Protein AF-A0A1A5D6V4-F1 (afdb_monomer_lite)

Radius of gyration: 16.64 Å; chains: 1; bounding box: 56×39×41 Å

Structure (mmCIF, N/CA/C/O backbone):
data_AF-A0A1A5D6V4-F1
#
_entry.id   AF-A0A1A5D6V4-F1
#
loop_
_atom_site.group_PDB
_atom_site.id
_atom_site.type_symbol
_atom_site.label_atom_id
_atom_site.label_alt_id
_atom_site.label_comp_id
_atom_site.label_asym_id
_atom_site.label_entity_id
_atom_site.label_seq_id
_atom_site.pdbx_PDB_ins_code
_atom_site.Cartn_x
_atom_site.Cartn_y
_atom_site.Cartn_z
_atom_site.occupancy
_atom_site.B_iso_or_equiv
_atom_site.auth_seq_id
_atom_site.auth_comp_id
_atom_site.auth_asym_id
_atom_site.auth_atom_id
_atom_site.pdbx_PDB_model_num
ATOM 1 N N . MET A 1 1 ? 30.327 23.890 -6.127 1.00 41.66 1 MET A N 1
ATOM 2 C CA . MET A 1 1 ? 28.879 23.699 -6.323 1.00 41.66 1 MET A CA 1
ATOM 3 C C . MET A 1 1 ? 28.749 22.451 -7.168 1.00 41.66 1 MET A C 1
ATOM 5 O O . MET A 1 1 ? 29.317 22.450 -8.250 1.00 41.66 1 MET A O 1
ATOM 9 N N . TYR A 1 2 ? 28.183 21.368 -6.634 1.00 44.25 2 TYR A N 1
ATOM 10 C CA . TYR A 1 2 ? 27.895 20.191 -7.450 1.00 44.25 2 TYR A CA 1
ATOM 11 C C . TYR A 1 2 ? 26.650 20.519 -8.268 1.00 44.25 2 TYR A C 1
ATOM 13 O O . TYR A 1 2 ? 25.577 20.725 -7.710 1.00 44.25 2 TYR A O 1
ATOM 21 N N . ASP A 1 3 ? 26.857 20.673 -9.569 1.00 44.25 3 ASP A N 1
ATOM 22 C CA . ASP A 1 3 ? 25.805 20.660 -10.572 1.00 44.25 3 ASP A CA 1
ATOM 23 C C . ASP A 1 3 ? 25.360 19.197 -10.674 1.00 44.25 3 ASP A C 1
ATOM 25 O O . ASP A 1 3 ? 26.033 18.366 -11.288 1.00 44.25 3 ASP A O 1
ATOM 29 N N . SER A 1 4 ? 24.321 18.836 -9.921 1.00 47.44 4 SER A N 1
ATOM 30 C CA . SER A 1 4 ? 23.667 17.542 -10.080 1.00 47.44 4 SER A CA 1
ATOM 31 C C . SER A 1 4 ? 22.924 17.592 -11.409 1.00 47.44 4 SER A C 1
ATOM 33 O O . SER A 1 4 ? 21.790 18.060 -11.473 1.00 47.44 4 SER A O 1
ATOM 35 N N . ALA A 1 5 ? 23.592 17.162 -12.479 1.00 51.56 5 ALA A N 1
ATOM 36 C CA . ALA A 1 5 ? 22.922 16.850 -13.730 1.00 51.56 5 ALA A CA 1
ATOM 37 C C . ALA A 1 5 ? 21.761 15.884 -13.424 1.00 51.56 5 ALA A C 1
ATOM 39 O O . ALA A 1 5 ? 21.964 14.956 -12.630 1.00 51.56 5 ALA A O 1
ATOM 40 N N . PRO A 1 6 ? 20.566 16.069 -14.015 1.00 53.84 6 PRO A N 1
ATOM 41 C CA . PRO A 1 6 ? 19.508 15.078 -13.881 1.00 53.84 6 PRO A CA 1
ATOM 42 C C . PRO A 1 6 ? 20.077 13.744 -14.368 1.00 53.84 6 PRO A C 1
ATOM 44 O O . PRO A 1 6 ? 20.645 13.681 -15.465 1.00 53.84 6 PRO A O 1
ATOM 47 N N . ARG A 1 7 ? 20.003 12.695 -13.536 1.00 57.81 7 ARG A N 1
ATOM 48 C CA . ARG A 1 7 ? 20.268 11.326 -13.993 1.00 57.81 7 ARG A CA 1
ATOM 49 C C . ARG A 1 7 ? 19.281 11.113 -15.132 1.00 57.81 7 ARG A C 1
ATOM 51 O O . ARG A 1 7 ? 18.087 11.032 -14.893 1.00 57.81 7 ARG A O 1
ATOM 58 N N . ALA A 1 8 ? 19.767 11.145 -16.369 1.00 59.12 8 ALA A N 1
ATOM 59 C CA . ALA A 1 8 ? 18.941 10.800 -17.506 1.00 59.12 8 ALA A CA 1
ATOM 60 C C . ALA A 1 8 ? 18.595 9.321 -17.336 1.00 59.12 8 ALA A C 1
ATOM 62 O O . ALA A 1 8 ? 19.469 8.463 -17.492 1.00 59.12 8 ALA A O 1
ATOM 63 N N . SER A 1 9 ? 17.357 9.057 -16.931 1.00 64.06 9 SER A N 1
ATOM 64 C CA . SER A 1 9 ? 16.756 7.734 -16.930 1.00 64.06 9 SER A CA 1
ATOM 65 C C . SER A 1 9 ? 16.983 7.098 -18.296 1.00 64.06 9 SER A C 1
ATOM 67 O O . SER A 1 9 ? 16.805 7.735 -19.335 1.00 64.06 9 SER A O 1
ATOM 69 N N . GLY A 1 10 ? 17.496 5.868 -18.313 1.00 76.12 10 GLY A N 1
ATOM 70 C CA . GLY A 1 10 ? 17.636 5.130 -19.564 1.00 76.12 10 GLY A CA 1
ATOM 71 C C . GLY A 1 10 ? 16.260 4.699 -20.086 1.00 76.12 10 GLY A C 1
ATOM 72 O O . GLY A 1 10 ? 15.341 4.547 -19.285 1.00 76.12 10 GLY A O 1
ATOM 73 N N . PRO A 1 11 ? 16.124 4.367 -21.383 1.00 74.62 11 PRO A N 1
ATOM 74 C CA . PRO A 1 11 ? 14.838 3.954 -21.959 1.00 74.62 11 PRO A CA 1
ATOM 75 C C . PRO A 1 11 ? 14.211 2.744 -21.240 1.00 74.62 11 PRO A C 1
ATOM 77 O O . PRO A 1 11 ? 12.998 2.651 -21.120 1.00 74.62 11 PRO A O 1
ATOM 80 N N . ALA A 1 12 ? 15.033 1.841 -20.690 1.00 81.94 12 ALA A N 1
ATOM 81 C CA . ALA A 1 12 ? 14.560 0.689 -19.918 1.00 81.94 12 ALA A CA 1
ATOM 82 C C . ALA A 1 12 ? 14.025 1.049 -18.515 1.00 81.94 12 ALA A C 1
ATOM 84 O O . ALA A 1 12 ? 13.242 0.289 -17.951 1.00 81.94 12 ALA A O 1
ATOM 85 N N . GLU A 1 13 ? 14.472 2.165 -17.935 1.00 84.69 13 GLU A N 1
ATOM 86 C CA . GLU A 1 13 ? 13.954 2.681 -16.662 1.00 84.69 13 GLU A CA 1
ATOM 87 C C . GLU A 1 13 ? 12.601 3.361 -16.888 1.00 84.69 13 GLU A C 1
ATOM 89 O O . GLU A 1 13 ? 11.652 3.081 -16.163 1.00 84.69 13 GLU A O 1
ATOM 94 N N . GLU A 1 14 ? 12.483 4.160 -17.952 1.00 85.69 14 GLU A N 1
ATOM 95 C CA . GLU A 1 14 ? 11.227 4.804 -18.357 1.00 85.69 14 GLU A CA 1
ATOM 96 C C . GLU A 1 14 ? 10.134 3.771 -18.688 1.00 85.69 14 GLU A C 1
ATOM 98 O O . GLU A 1 14 ? 9.013 3.873 -18.187 1.00 85.69 14 GLU A O 1
ATOM 103 N N . ASP A 1 15 ? 10.465 2.728 -19.462 1.00 89.00 15 ASP A N 1
ATOM 104 C CA . ASP A 1 15 ? 9.539 1.631 -19.782 1.00 89.00 15 ASP A CA 1
ATOM 105 C C . ASP A 1 15 ? 9.073 0.883 -18.519 1.00 89.00 15 ASP A C 1
ATOM 107 O O . ASP A 1 15 ? 7.901 0.504 -18.386 1.00 89.00 15 ASP A O 1
ATOM 111 N N . PHE A 1 16 ? 9.992 0.670 -17.573 1.00 90.50 16 PHE A N 1
ATOM 112 C CA . PHE A 1 16 ? 9.692 0.031 -16.2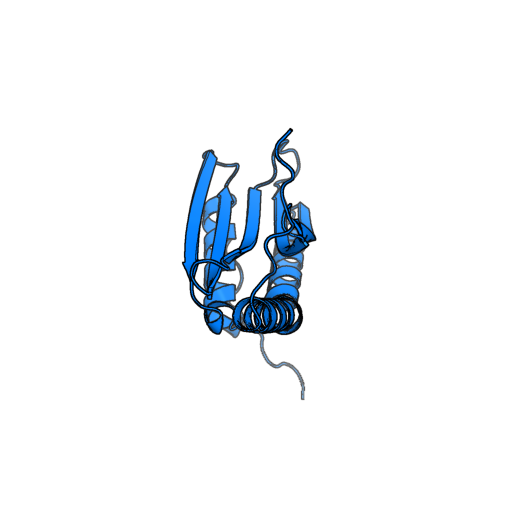97 1.00 90.50 16 PHE A CA 1
ATOM 113 C C . PHE A 1 16 ? 8.752 0.897 -15.448 1.00 90.50 16 PHE A C 1
ATOM 115 O O . PHE A 1 16 ? 7.722 0.397 -14.996 1.00 90.50 16 PHE A O 1
ATOM 122 N N . LEU A 1 17 ? 9.065 2.184 -15.271 1.00 90.81 17 LEU A N 1
ATOM 123 C CA . LEU A 1 17 ? 8.252 3.119 -14.490 1.00 90.81 17 LEU A CA 1
ATOM 124 C C . LEU A 1 17 ? 6.845 3.256 -15.074 1.00 90.81 17 LEU A C 1
ATOM 126 O O . LEU A 1 17 ? 5.866 3.146 -14.341 1.00 90.81 17 LEU A O 1
ATOM 130 N N . PHE A 1 18 ? 6.724 3.366 -16.398 1.00 91.62 18 PHE A N 1
ATOM 131 C CA . PHE A 1 18 ? 5.425 3.392 -17.070 1.00 91.62 18 PHE A CA 1
ATOM 132 C C . PHE A 1 18 ? 4.603 2.115 -16.810 1.00 91.62 18 PHE A C 1
ATOM 134 O O . PHE A 1 18 ? 3.392 2.165 -16.556 1.00 91.62 18 PHE A O 1
ATOM 141 N N . THR A 1 19 ? 5.256 0.949 -16.843 1.00 91.81 19 THR A N 1
ATOM 142 C CA . THR A 1 19 ? 4.607 -0.339 -16.550 1.00 91.81 19 THR A CA 1
ATOM 143 C C . THR A 1 19 ? 4.183 -0.424 -15.083 1.00 91.81 19 THR A C 1
ATOM 145 O O . THR A 1 19 ? 3.059 -0.839 -14.785 1.00 91.81 19 THR A O 1
ATOM 148 N N . PHE A 1 20 ? 5.055 0.009 -14.172 1.00 92.50 20 PHE A N 1
ATOM 149 C CA . PHE A 1 20 ?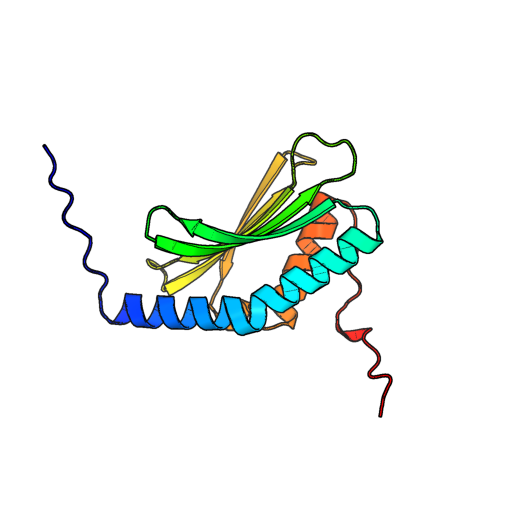 4.783 0.094 -12.742 1.00 92.50 20 PHE A CA 1
ATOM 150 C C . PHE A 1 20 ? 3.570 0.983 -12.459 1.00 92.50 20 PHE A C 1
ATOM 152 O O . PHE A 1 20 ? 2.620 0.525 -11.825 1.00 92.50 20 PHE A O 1
ATOM 159 N N . GLU A 1 21 ? 3.549 2.208 -12.984 1.00 93.00 21 GLU A N 1
ATOM 160 C CA . GLU A 1 21 ? 2.434 3.145 -12.826 1.00 93.00 21 GLU A CA 1
ATOM 161 C C . GLU A 1 21 ? 1.126 2.551 -13.339 1.00 93.00 21 GLU A C 1
ATOM 163 O O . GLU A 1 21 ? 0.096 2.607 -12.664 1.00 93.00 21 GLU A O 1
ATOM 168 N N . THR A 1 22 ? 1.172 1.909 -14.508 1.00 92.69 22 THR A N 1
ATOM 169 C CA . THR A 1 22 ? 0.009 1.233 -15.083 1.00 92.69 22 THR A CA 1
ATOM 170 C C . THR A 1 22 ? -0.516 0.144 -14.143 1.00 92.69 22 THR A C 1
ATOM 172 O O . THR A 1 22 ? -1.718 0.095 -13.877 1.00 92.69 22 THR A O 1
ATOM 175 N N . HIS A 1 23 ? 0.355 -0.709 -13.596 1.00 91.75 23 HIS A N 1
ATOM 176 C CA . HIS A 1 23 ? -0.052 -1.748 -12.645 1.00 91.75 23 HIS A CA 1
ATOM 177 C C . HIS A 1 23 ? -0.581 -1.157 -11.334 1.00 91.75 23 HIS A C 1
ATOM 179 O O . HIS A 1 23 ? -1.589 -1.634 -10.810 1.00 91.75 23 HIS A O 1
ATOM 185 N N . VAL A 1 24 ? 0.047 -0.099 -10.823 1.00 93.19 24 VAL A N 1
ATOM 186 C CA . VAL A 1 24 ? -0.413 0.594 -9.618 1.00 93.19 24 VAL A CA 1
ATOM 187 C C . VAL A 1 24 ? -1.822 1.138 -9.821 1.00 93.19 24 VAL A C 1
ATOM 189 O O . VAL A 1 24 ? -2.703 0.849 -9.017 1.00 93.19 24 VAL A O 1
ATOM 192 N N . LEU A 1 25 ? -2.069 1.867 -10.907 1.00 92.19 25 LEU A N 1
ATOM 193 C CA . LEU A 1 25 ? -3.363 2.500 -11.159 1.00 92.19 25 LEU A CA 1
ATOM 194 C C . LEU A 1 25 ? -4.466 1.489 -11.495 1.00 92.19 25 LEU A C 1
ATOM 196 O O . LEU A 1 25 ? -5.609 1.678 -11.087 1.00 92.19 25 LEU A O 1
ATOM 200 N N . GLN A 1 26 ? -4.148 0.431 -12.246 1.00 91.19 26 GLN A N 1
ATOM 201 C CA . GLN A 1 26 ? -5.153 -0.521 -12.735 1.00 91.19 26 GLN A CA 1
ATOM 202 C C . GLN A 1 26 ? -5.415 -1.688 -11.780 1.00 91.19 26 GLN A C 1
ATOM 204 O O . GLN A 1 26 ? -6.515 -2.237 -11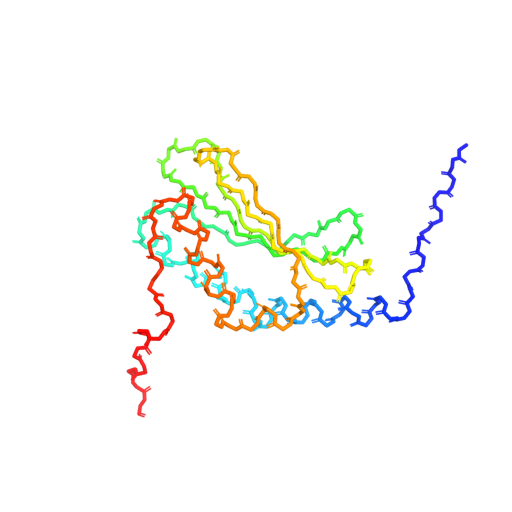.793 1.00 91.19 26 GLN A O 1
ATOM 209 N N . LYS A 1 27 ? -4.423 -2.091 -10.977 1.00 89.56 27 LYS A N 1
ATOM 210 C CA . LYS A 1 27 ? -4.518 -3.270 -10.103 1.00 89.56 27 LYS A CA 1
ATOM 211 C C . LYS A 1 27 ? -4.427 -2.896 -8.630 1.00 89.56 27 LYS A C 1
ATOM 213 O O . LYS A 1 27 ? -5.323 -3.230 -7.858 1.00 89.56 27 LYS A O 1
ATOM 218 N N . ALA A 1 28 ? -3.379 -2.167 -8.247 1.00 91.44 28 ALA A N 1
ATOM 219 C CA . ALA A 1 28 ? -3.090 -1.957 -6.833 1.00 91.44 28 ALA A CA 1
ATOM 220 C C . ALA A 1 28 ? -4.015 -0.939 -6.160 1.00 91.44 28 ALA A C 1
ATOM 222 O O . ALA A 1 28 ? -4.497 -1.172 -5.053 1.00 91.44 28 ALA A O 1
ATOM 223 N N . LEU A 1 29 ? -4.299 0.169 -6.843 1.00 92.81 29 LEU A N 1
ATOM 224 C CA . LEU A 1 29 ? -5.163 1.232 -6.349 1.00 92.81 29 LEU A CA 1
ATOM 225 C C . LEU A 1 29 ? -6.577 0.711 -6.026 1.00 92.81 29 LEU A C 1
ATOM 227 O O . LEU A 1 29 ? -6.999 0.904 -4.886 1.00 92.81 29 LEU A O 1
ATOM 231 N N . PRO A 1 30 ? -7.279 -0.018 -6.921 1.00 91.75 30 PRO A N 1
ATOM 232 C CA . PRO A 1 30 ? -8.578 -0.609 -6.588 1.00 91.75 30 PRO A CA 1
ATOM 233 C C . PRO A 1 30 ? -8.553 -1.527 -5.356 1.00 91.75 30 PRO A C 1
ATOM 235 O O . PRO A 1 30 ? -9.479 -1.492 -4.543 1.00 91.75 30 PRO A O 1
ATOM 238 N N . ALA A 1 31 ? -7.500 -2.336 -5.187 1.00 90.56 31 ALA A N 1
ATOM 239 C CA . ALA A 1 31 ? -7.355 -3.214 -4.023 1.00 90.56 31 ALA A CA 1
ATOM 240 C C . ALA A 1 31 ? -7.159 -2.409 -2.725 1.00 90.56 31 ALA A C 1
ATOM 242 O O . ALA A 1 3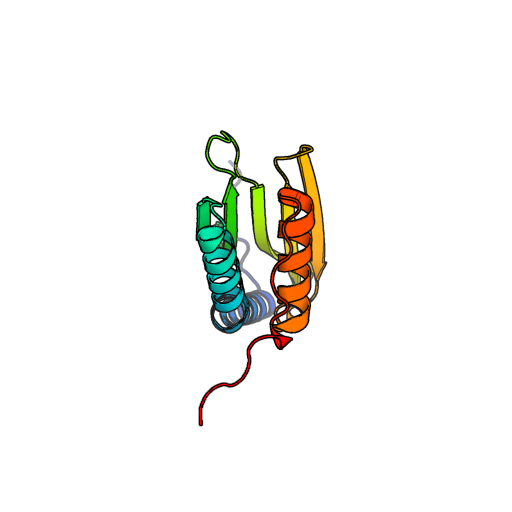1 ? -7.805 -2.676 -1.710 1.00 90.56 31 ALA A O 1
ATOM 243 N N . PHE A 1 32 ? -6.326 -1.365 -2.771 1.00 93.75 32 PHE A N 1
ATOM 244 C CA . PHE A 1 32 ? -6.100 -0.455 -1.648 1.00 93.75 32 PHE A CA 1
ATOM 245 C C . PHE A 1 32 ? -7.380 0.293 -1.260 1.00 93.75 32 PHE A C 1
ATOM 247 O O . PHE A 1 32 ? -7.693 0.410 -0.073 1.00 93.75 32 PHE A O 1
ATOM 254 N N . GLU A 1 33 ? -8.135 0.790 -2.241 1.00 92.81 33 GLU A N 1
ATOM 255 C CA . GLU A 1 33 ? -9.402 1.487 -2.012 1.00 92.81 33 GLU A CA 1
ATOM 256 C C . GLU A 1 33 ? -10.437 0.581 -1.345 1.00 92.81 33 GLU A C 1
ATOM 258 O O . GLU A 1 33 ? -11.107 1.003 -0.395 1.00 92.81 33 GLU A O 1
ATOM 263 N N . GLU A 1 34 ? -10.537 -0.673 -1.787 1.00 90.75 34 GLU A N 1
ATOM 264 C CA . GLU A 1 34 ? -11.446 -1.635 -1.177 1.00 90.75 34 GLU A CA 1
ATOM 265 C C . GLU A 1 34 ? -11.021 -1.994 0.249 1.00 90.75 34 GLU A C 1
ATOM 267 O O . GLU A 1 34 ? -11.849 -1.956 1.163 1.00 90.75 34 GLU A O 1
ATOM 272 N N . ALA A 1 35 ? -9.739 -2.289 0.474 1.00 90.00 35 ALA A N 1
ATOM 273 C CA . ALA A 1 35 ? -9.227 -2.577 1.810 1.00 90.00 35 ALA A CA 1
ATOM 274 C C . ALA A 1 35 ? -9.444 -1.382 2.756 1.00 90.00 35 ALA A C 1
ATOM 276 O O . ALA A 1 35 ? -9.883 -1.547 3.896 1.00 90.00 35 ALA A O 1
ATOM 277 N N . SER A 1 36 ? -9.235 -0.159 2.259 1.00 91.81 36 SER A N 1
ATOM 278 C CA . SER A 1 36 ? -9.537 1.077 2.982 1.00 91.81 36 SER A CA 1
ATOM 279 C C . SER A 1 36 ? -11.020 1.210 3.315 1.00 91.81 36 SER A C 1
ATOM 281 O O . SER A 1 36 ? -11.372 1.592 4.433 1.00 91.81 36 SER A O 1
ATOM 283 N N . ARG A 1 37 ? -11.913 0.912 2.367 1.00 91.00 37 ARG A N 1
ATOM 284 C CA . ARG A 1 37 ? -13.361 0.930 2.599 1.00 91.00 37 ARG A CA 1
ATOM 285 C C . ARG A 1 37 ? -13.757 -0.080 3.675 1.00 91.00 37 ARG A C 1
ATOM 287 O O . ARG A 1 37 ? -14.454 0.278 4.619 1.00 91.00 37 ARG A O 1
ATOM 294 N N . PHE A 1 38 ? -13.251 -1.304 3.580 1.00 88.50 38 PHE A N 1
ATOM 295 C CA . PHE A 1 38 ? -13.516 -2.367 4.545 1.00 88.50 38 PHE A CA 1
ATOM 296 C C . PHE A 1 38 ? -13.033 -2.017 5.961 1.00 88.50 38 PHE A C 1
ATOM 298 O O . PHE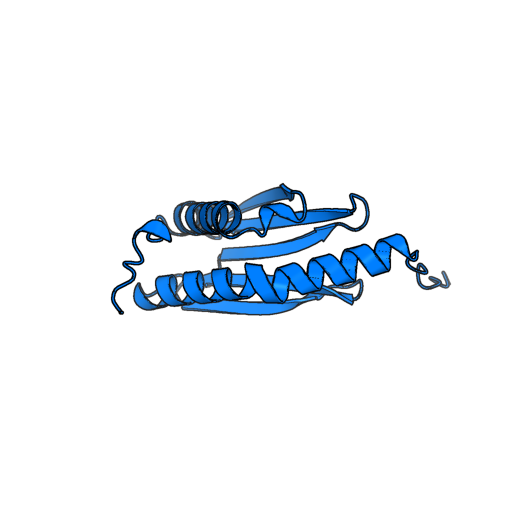 A 1 38 ? -13.722 -2.295 6.948 1.00 88.50 38 PHE A O 1
ATOM 305 N N . ALA A 1 39 ? -11.858 -1.392 6.062 1.00 89.69 39 ALA A N 1
ATOM 306 C CA . ALA A 1 39 ? -11.302 -0.892 7.313 1.00 89.69 39 ALA A CA 1
ATOM 307 C C . ALA A 1 39 ? -12.160 0.241 7.903 1.00 89.69 39 ALA A C 1
ATOM 309 O O . ALA A 1 39 ? -12.451 0.236 9.104 1.00 89.69 39 ALA A O 1
ATOM 310 N N . ARG A 1 40 ? -12.618 1.174 7.057 1.00 90.19 40 ARG A N 1
ATOM 311 C CA . ARG A 1 40 ? -13.522 2.270 7.446 1.00 90.19 40 ARG A CA 1
ATOM 312 C C . ARG A 1 40 ? -14.856 1.775 7.982 1.00 90.19 40 ARG A C 1
ATOM 314 O O . ARG A 1 40 ? -15.288 2.239 9.036 1.00 90.19 40 ARG A O 1
ATOM 321 N N . ASP A 1 41 ? -15.449 0.772 7.341 1.00 89.00 41 ASP A N 1
ATOM 322 C CA . ASP A 1 41 ? -16.698 0.148 7.799 1.00 89.00 41 ASP A CA 1
ATOM 323 C C . ASP A 1 41 ? -16.558 -0.509 9.190 1.00 89.00 41 ASP A C 1
ATOM 325 O O . ASP A 1 41 ? -17.546 -0.704 9.898 1.00 89.00 41 ASP A O 1
ATOM 329 N N . ARG A 1 42 ? -15.323 -0.804 9.624 1.00 86.38 42 ARG A N 1
ATOM 330 C CA . ARG A 1 42 ? -14.984 -1.352 10.951 1.00 86.38 42 ARG A CA 1
ATOM 331 C C . ARG A 1 42 ? -14.473 -0.307 11.947 1.00 86.38 42 ARG A C 1
ATOM 333 O O . ARG A 1 42 ? -14.035 -0.667 13.038 1.00 86.38 42 ARG A O 1
ATOM 340 N N . GLY A 1 43 ? -14.556 0.979 11.604 1.00 86.94 43 GLY A N 1
ATOM 341 C CA . GLY A 1 43 ? -14.226 2.088 12.501 1.00 86.94 43 GLY A CA 1
ATOM 342 C C . GLY A 1 43 ? -12.754 2.504 12.512 1.00 86.94 43 GLY A C 1
ATOM 343 O O . GLY A 1 43 ? -12.360 3.282 13.385 1.00 86.94 43 GLY A O 1
ATOM 344 N N . LEU A 1 44 ? -11.939 2.021 11.568 1.00 90.12 44 LEU A N 1
ATOM 345 C CA . LEU A 1 44 ? -10.628 2.614 11.306 1.00 90.12 44 LEU A CA 1
ATOM 346 C C . LEU A 1 44 ? -10.793 3.875 10.464 1.00 90.12 44 LEU A C 1
ATOM 348 O O . LEU A 1 44 ? -11.594 3.925 9.538 1.00 90.12 44 LEU A O 1
ATOM 352 N N . ASP A 1 45 ? -9.989 4.888 10.747 1.00 91.19 45 ASP A N 1
ATOM 353 C CA . ASP A 1 45 ? -9.827 5.990 9.814 1.00 91.19 45 ASP A CA 1
ATOM 354 C C . ASP A 1 45 ? -8.739 5.594 8.818 1.00 91.19 45 ASP A C 1
ATOM 356 O O . ASP A 1 45 ? -7.576 5.426 9.195 1.00 91.19 45 ASP A O 1
ATOM 360 N N . CYS A 1 46 ? -9.146 5.333 7.578 1.00 92.25 46 CYS A N 1
ATOM 361 C CA . CYS A 1 46 ? -8.274 4.812 6.541 1.00 92.25 46 CYS A CA 1
ATOM 362 C C . CYS A 1 46 ? -8.454 5.581 5.234 1.00 92.25 46 CYS A C 1
ATOM 364 O O . CYS A 1 46 ? -9.577 5.763 4.764 1.00 92.25 46 CYS A O 1
ATOM 366 N N . GLN A 1 47 ? -7.342 5.976 4.625 1.00 93.75 47 GLN A N 1
ATOM 367 C CA . GLN A 1 47 ? -7.294 6.740 3.383 1.00 93.75 47 GLN A CA 1
ATOM 368 C C . GLN A 1 47 ? -6.221 6.178 2.454 1.00 93.75 47 GLN A C 1
ATOM 370 O O . GLN A 1 47 ? -5.210 5.646 2.912 1.00 93.75 47 GLN A O 1
ATOM 375 N N . VAL A 1 48 ? -6.463 6.303 1.154 1.00 95.62 48 VAL A N 1
ATOM 376 C CA . VAL A 1 48 ? -5.527 5.918 0.099 1.00 95.62 48 VAL A CA 1
ATOM 377 C C . VAL A 1 48 ? -5.129 7.178 -0.645 1.00 95.62 48 VAL A C 1
ATOM 379 O O . VAL A 1 48 ? -5.985 7.997 -0.975 1.00 95.62 48 VAL A O 1
ATOM 382 N N . GLU A 1 49 ? -3.838 7.334 -0.886 1.00 95.50 49 GLU A N 1
ATOM 383 C CA . GLU A 1 49 ? -3.259 8.482 -1.563 1.00 95.50 49 GLU A CA 1
ATOM 384 C C . GLU A 1 49 ? -2.246 8.013 -2.603 1.00 95.50 49 GLU A C 1
ATOM 386 O O . GLU A 1 49 ? -1.457 7.097 -2.363 1.00 95.50 49 GLU A O 1
ATOM 391 N N . LEU A 1 50 ? -2.269 8.671 -3.759 1.00 94.50 50 LEU A N 1
ATOM 392 C CA . LEU A 1 50 ? -1.202 8.599 -4.746 1.00 94.50 50 LEU A CA 1
ATOM 393 C C . LEU A 1 50 ? -0.269 9.775 -4.486 1.00 94.50 50 LEU A C 1
ATOM 395 O O . LEU A 1 50 ? -0.674 10.932 -4.599 1.00 94.50 50 LEU A O 1
ATOM 399 N N . LEU A 1 51 ? 0.954 9.462 -4.091 1.00 94.00 51 LEU A N 1
ATOM 400 C CA . LEU A 1 51 ? 2.006 10.428 -3.824 1.00 94.00 51 LEU A CA 1
ATOM 401 C C . LEU A 1 51 ? 3.083 10.307 -4.896 1.00 94.00 51 LEU A C 1
ATOM 403 O O . LEU A 1 51 ? 3.104 9.350 -5.666 1.00 94.00 51 LEU A O 1
ATOM 407 N N . VAL A 1 52 ? 3.973 11.285 -4.928 1.00 89.69 52 VAL A N 1
ATOM 408 C CA . VAL A 1 52 ? 5.156 11.273 -5.779 1.00 89.69 52 VAL A CA 1
ATOM 409 C C . VAL A 1 52 ? 6.363 11.499 -4.878 1.00 89.69 52 VAL A C 1
ATOM 411 O O . VAL A 1 52 ? 6.271 12.285 -3.928 1.00 89.69 52 VAL A O 1
ATOM 414 N N . ASP A 1 53 ? 7.447 10.766 -5.106 1.00 85.19 53 ASP A N 1
ATOM 415 C CA . ASP A 1 53 ? 8.662 10.893 -4.305 1.00 85.19 53 ASP A CA 1
ATOM 416 C C . ASP A 1 53 ? 9.657 11.928 -4.832 1.00 85.19 53 ASP A C 1
ATOM 418 O O . ASP A 1 53 ? 9.354 12.726 -5.716 1.00 85.19 53 ASP A O 1
ATOM 422 N N . GLU A 1 54 ? 10.831 11.976 -4.201 1.00 84.62 54 GLU A N 1
ATOM 423 C CA . GLU A 1 54 ? 11.889 12.938 -4.521 1.00 84.62 54 GLU A CA 1
ATOM 424 C C . GLU A 1 54 ? 12.455 12.748 -5.937 1.00 84.62 54 GLU A C 1
ATOM 426 O O . GLU A 1 54 ? 13.020 13.695 -6.485 1.00 84.62 54 GLU A O 1
ATOM 431 N N . ASP A 1 55 ? 12.270 11.564 -6.525 1.00 82.62 55 ASP A N 1
ATOM 432 C CA . ASP A 1 55 ? 12.713 11.198 -7.869 1.00 82.62 55 ASP A CA 1
ATOM 433 C C . ASP A 1 55 ? 11.566 11.273 -8.902 1.00 82.62 55 ASP A C 1
ATOM 435 O O . ASP A 1 55 ? 11.707 10.804 -10.027 1.00 82.62 55 ASP A O 1
ATOM 439 N N . ASP A 1 56 ? 10.441 11.907 -8.547 1.00 84.12 56 ASP A N 1
ATOM 440 C CA . ASP A 1 56 ? 9.234 12.047 -9.379 1.00 84.12 56 ASP A CA 1
ATOM 441 C C . ASP A 1 56 ? 8.532 10.706 -9.694 1.00 84.12 56 ASP A C 1
ATOM 443 O O . ASP A 1 56 ? 7.749 10.605 -10.639 1.00 84.12 56 ASP A O 1
ATOM 447 N N . HIS A 1 57 ? 8.767 9.661 -8.888 1.00 86.69 57 HIS A N 1
ATOM 448 C CA . HIS A 1 57 ? 8.124 8.361 -9.073 1.00 86.69 57 HIS A CA 1
ATOM 449 C C . HIS A 1 57 ? 6.816 8.245 -8.288 1.00 86.69 57 HIS A C 1
ATOM 451 O O . HIS A 1 57 ? 6.720 8.627 -7.116 1.00 86.69 57 HIS A O 1
ATOM 457 N N . LEU A 1 58 ? 5.803 7.646 -8.921 1.00 90.06 58 LEU A N 1
ATOM 458 C CA . LEU A 1 58 ? 4.513 7.373 -8.293 1.00 90.06 58 LEU A CA 1
ATOM 459 C C . LEU A 1 58 ? 4.665 6.430 -7.087 1.00 90.06 58 LEU A C 1
ATOM 461 O O . LEU A 1 58 ? 5.302 5.381 -7.159 1.00 90.06 58 LEU A O 1
ATOM 465 N N . GLN A 1 59 ? 3.988 6.754 -5.990 1.00 93.69 59 GLN A N 1
ATOM 466 C CA . GLN A 1 59 ? 3.856 5.905 -4.813 1.00 93.69 59 GLN A CA 1
ATOM 467 C C . GLN A 1 59 ? 2.385 5.746 -4.445 1.00 93.69 59 GLN A C 1
ATOM 469 O O . GLN A 1 59 ? 1.659 6.725 -4.278 1.00 93.69 59 GLN A O 1
ATOM 474 N N . LEU A 1 60 ? 1.947 4.506 -4.245 1.00 95.62 60 LEU A N 1
ATOM 475 C CA . LEU A 1 60 ? 0.619 4.230 -3.703 1.00 95.62 60 LEU A CA 1
ATOM 476 C C . LEU A 1 60 ? 0.725 4.051 -2.197 1.00 95.62 60 LEU A C 1
ATOM 478 O O . LEU A 1 60 ? 1.408 3.137 -1.743 1.00 95.62 60 LEU A O 1
ATOM 482 N N . CYS A 1 61 ? 0.040 4.894 -1.431 1.00 95.88 61 CYS A N 1
ATOM 483 C CA . CYS A 1 61 ? 0.062 4.877 0.026 1.00 95.88 61 CYS A CA 1
ATOM 484 C C . CYS A 1 61 ? -1.335 4.621 0.592 1.00 95.88 61 CYS A C 1
ATOM 486 O O . CYS A 1 61 ? -2.296 5.292 0.239 1.00 95.88 61 CYS A O 1
ATOM 488 N N . LEU A 1 62 ? -1.436 3.691 1.533 1.00 95.94 62 LEU A N 1
ATOM 489 C CA . LEU A 1 62 ? -2.583 3.498 2.405 1.00 95.94 62 LEU A CA 1
ATOM 490 C C . LEU A 1 62 ? -2.183 3.915 3.812 1.00 95.94 62 LEU A C 1
ATOM 492 O O . LEU A 1 62 ? -1.248 3.365 4.390 1.00 95.94 62 LEU A O 1
ATOM 496 N N . PHE A 1 63 ? -2.917 4.860 4.380 1.00 94.94 63 PHE A N 1
ATOM 497 C CA . PHE A 1 63 ? -2.782 5.272 5.769 1.00 94.94 63 PHE A CA 1
ATOM 498 C C . PHE A 1 63 ? -3.981 4.758 6.545 1.00 94.94 63 PHE A C 1
ATOM 500 O O . PHE A 1 63 ? -5.119 4.899 6.105 1.00 94.94 63 PHE A O 1
ATOM 507 N N . ALA A 1 64 ? -3.740 4.168 7.708 1.00 93.50 64 ALA A N 1
ATOM 508 C CA . ALA A 1 64 ? -4.783 3.670 8.586 1.00 93.50 64 ALA A CA 1
ATOM 509 C C . ALA A 1 64 ? -4.472 4.055 10.033 1.00 93.50 64 ALA A C 1
ATOM 511 O O . ALA A 1 64 ? -3.331 3.976 10.491 1.00 93.50 64 ALA A O 1
ATOM 512 N N . ARG A 1 65 ? -5.491 4.455 10.789 1.00 92.06 65 ARG A N 1
ATOM 513 C CA . ARG A 1 65 ? -5.369 4.745 12.219 1.00 92.06 65 ARG A CA 1
ATOM 514 C C . ARG A 1 65 ? -6.616 4.317 12.976 1.00 92.06 65 ARG A C 1
ATOM 516 O O . ARG A 1 65 ? -7.737 4.421 12.484 1.00 92.06 65 ARG A O 1
ATOM 523 N N . LEU A 1 66 ? -6.412 3.877 14.214 1.00 85.81 66 LEU A N 1
ATOM 524 C CA . LEU A 1 66 ? -7.505 3.667 15.156 1.00 85.81 66 LEU A CA 1
ATOM 525 C C . LEU A 1 66 ? -7.994 5.033 15.659 1.00 85.81 66 LEU A C 1
ATOM 527 O O . LEU A 1 66 ? -7.172 5.912 15.940 1.00 85.81 66 LEU A O 1
ATOM 531 N N . GLY A 1 67 ? -9.308 5.214 15.808 1.00 73.81 67 GLY A N 1
ATOM 532 C CA . GLY A 1 67 ? -9.882 6.448 16.349 1.00 73.81 67 GLY A CA 1
ATOM 533 C C . GLY A 1 67 ? -9.217 6.854 17.671 1.00 73.81 67 GLY A C 1
ATOM 534 O O . GLY A 1 67 ? -9.224 6.093 18.635 1.00 73.81 67 GLY A O 1
ATOM 535 N N . GLY A 1 68 ? -8.606 8.043 17.701 1.00 68.75 68 GLY A N 1
ATOM 536 C CA . GLY A 1 68 ? -7.894 8.579 18.870 1.00 68.75 68 GLY A CA 1
ATOM 537 C C . GLY A 1 68 ? -6.384 8.307 18.920 1.00 68.75 68 GLY A C 1
ATOM 538 O O . GLY A 1 68 ? -5.708 8.852 19.790 1.00 68.75 68 GLY A O 1
ATOM 539 N N . SER A 1 69 ? -5.827 7.526 17.989 1.00 76.00 69 SER A N 1
ATOM 540 C CA . SER A 1 69 ? -4.372 7.370 17.858 1.00 76.00 69 SER A CA 1
ATOM 541 C C . SER A 1 69 ? -3.742 8.565 17.141 1.00 76.00 69 SER A C 1
ATOM 543 O O . SER A 1 69 ? -4.250 9.031 16.122 1.00 76.00 69 SER A O 1
ATOM 545 N N . GLN A 1 70 ? -2.619 9.058 17.671 1.00 73.44 70 GLN A N 1
ATOM 546 C CA . GLN A 1 70 ? -1.901 10.206 17.101 1.00 73.44 70 GLN A CA 1
ATOM 547 C C . GLN A 1 70 ? -1.099 9.843 15.847 1.00 73.44 70 GLN A C 1
ATOM 549 O O . GLN A 1 70 ? -0.930 10.688 14.973 1.00 73.44 70 GLN A O 1
ATOM 554 N N . GLN A 1 71 ? -0.619 8.600 15.748 1.00 84.50 71 GLN A N 1
ATOM 555 C CA . GLN A 1 71 ? 0.245 8.159 14.657 1.00 84.50 71 GLN A CA 1
ATOM 556 C C . GLN A 1 71 ? -0.462 7.103 13.793 1.00 84.50 71 GLN A C 1
ATOM 558 O O . GLN A 1 71 ? -0.913 6.093 14.342 1.00 84.50 71 GLN A O 1
ATOM 563 N N . PRO A 1 72 ? -0.578 7.317 12.469 1.00 90.94 72 PRO A N 1
ATOM 564 C CA . PRO A 1 72 ? -1.113 6.312 11.564 1.00 90.94 72 PRO A CA 1
ATOM 565 C C . PRO A 1 72 ? -0.088 5.203 11.301 1.00 90.94 72 PRO A C 1
ATOM 567 O O . PRO A 1 72 ? 1.117 5.449 11.216 1.00 90.94 72 PRO A O 1
ATOM 570 N N . SER A 1 73 ? -0.589 3.984 11.138 1.00 93.62 73 SER A N 1
ATOM 571 C CA . SER A 1 73 ? 0.119 2.921 10.428 1.00 93.62 73 SER A CA 1
ATOM 572 C C . SER A 1 73 ? -0.019 3.179 8.928 1.00 93.62 73 SER A C 1
ATOM 574 O O . SER A 1 73 ? -1.020 3.751 8.489 1.00 93.62 73 SER A O 1
ATOM 576 N N . PHE A 1 74 ? 0.953 2.754 8.131 1.00 94.75 74 PHE A N 1
ATOM 577 C CA . PHE A 1 74 ? 0.873 2.914 6.684 1.00 94.75 74 PHE A CA 1
ATOM 578 C C . PHE A 1 74 ? 1.374 1.687 5.945 1.00 94.75 74 PHE A C 1
ATOM 580 O O . PHE A 1 74 ? 2.219 0.946 6.442 1.00 94.75 74 PHE A O 1
ATOM 587 N N . TYR A 1 75 ? 0.877 1.512 4.734 1.00 95.50 75 TYR A N 1
ATOM 588 C CA . TYR A 1 75 ? 1.420 0.598 3.752 1.00 95.50 75 TYR A CA 1
ATOM 589 C C . TYR A 1 75 ? 1.601 1.380 2.457 1.00 95.50 75 TYR A C 1
ATOM 591 O O . TYR A 1 75 ? 0.637 1.935 1.942 1.00 95.50 75 TYR A O 1
ATOM 599 N N . ARG A 1 76 ? 2.827 1.449 1.942 1.00 95.06 76 ARG A N 1
ATOM 600 C CA . ARG A 1 76 ? 3.111 2.016 0.631 1.00 95.06 76 ARG A CA 1
ATOM 601 C C . ARG A 1 76 ? 3.793 1.042 -0.318 1.00 95.06 76 ARG A C 1
ATOM 603 O O . ARG A 1 76 ? 4.502 0.130 0.110 1.00 95.06 76 ARG A O 1
ATOM 610 N N . ILE A 1 77 ? 3.574 1.275 -1.603 1.00 95.00 77 ILE A N 1
ATOM 611 C CA . ILE A 1 77 ? 4.236 0.598 -2.715 1.00 95.00 77 ILE A CA 1
ATOM 612 C C . ILE A 1 77 ? 5.091 1.631 -3.429 1.00 95.00 77 ILE A C 1
ATOM 614 O O . ILE A 1 77 ? 4.585 2.677 -3.834 1.00 95.00 77 ILE A O 1
ATOM 618 N N . VAL A 1 78 ? 6.376 1.322 -3.558 1.00 92.94 78 VAL A N 1
ATOM 619 C CA . VAL A 1 78 ? 7.380 2.202 -4.161 1.00 92.94 78 VAL A CA 1
ATOM 620 C C . VAL A 1 78 ? 8.072 1.459 -5.296 1.00 92.94 78 VAL A C 1
ATOM 622 O O . VAL A 1 78 ? 8.333 0.261 -5.169 1.00 92.94 78 VAL A O 1
ATOM 625 N N . ALA A 1 79 ? 8.357 2.155 -6.392 1.00 92.25 79 ALA A N 1
ATOM 626 C CA . ALA A 1 79 ? 9.165 1.618 -7.476 1.00 92.25 79 ALA A CA 1
ATOM 627 C C . ALA A 1 79 ? 10.631 1.469 -7.035 1.00 92.25 79 ALA A C 1
ATOM 629 O O . ALA A 1 79 ? 11.190 2.355 -6.393 1.00 92.25 79 ALA A O 1
ATOM 630 N N . ASP A 1 80 ? 11.262 0.355 -7.393 1.00 90.38 80 ASP A N 1
ATOM 631 C CA . ASP A 1 80 ? 12.700 0.138 -7.240 1.00 90.38 80 ASP A CA 1
ATOM 632 C C . ASP A 1 80 ? 13.324 0.079 -8.634 1.00 90.38 80 ASP A C 1
ATOM 634 O O . ASP A 1 80 ? 13.289 -0.955 -9.308 1.00 90.38 80 ASP A O 1
ATOM 638 N N . THR A 1 81 ? 13.856 1.214 -9.087 1.00 86.19 81 THR A N 1
ATOM 639 C CA . THR A 1 81 ? 14.465 1.339 -10.417 1.00 86.19 81 THR A CA 1
ATOM 640 C C . THR A 1 81 ? 15.812 0.626 -10.513 1.00 86.19 81 THR A C 1
ATOM 642 O O . THR A 1 81 ? 16.180 0.178 -11.598 1.00 86.19 81 THR A O 1
ATOM 645 N N . GLU A 1 82 ? 16.530 0.446 -9.397 1.00 85.38 82 GLU A N 1
ATOM 646 C CA . GLU A 1 82 ? 17.818 -0.258 -9.380 1.00 85.38 82 GLU A CA 1
ATOM 647 C C . GLU A 1 82 ? 17.639 -1.758 -9.631 1.00 85.38 82 GLU A C 1
ATOM 649 O O . GLU A 1 82 ? 18.436 -2.371 -10.346 1.00 85.38 82 GLU A O 1
ATOM 654 N N . LEU A 1 83 ? 16.583 -2.348 -9.063 1.00 86.06 83 LEU A N 1
ATOM 655 C CA . LEU A 1 83 ? 16.251 -3.766 -9.218 1.00 86.06 83 LEU A CA 1
ATOM 656 C C . LEU A 1 83 ? 15.163 -4.038 -10.268 1.00 86.06 83 LEU A C 1
ATOM 658 O O . LEU A 1 83 ? 14.819 -5.202 -10.477 1.00 86.06 83 LEU A O 1
ATOM 662 N N . GLN A 1 84 ? 14.634 -2.994 -10.917 1.00 86.25 84 GLN A N 1
ATOM 663 C CA . GLN A 1 84 ? 13.478 -3.055 -11.825 1.00 86.25 84 GLN A CA 1
ATOM 664 C C . GLN A 1 84 ? 12.307 -3.845 -11.216 1.00 86.25 84 GLN A C 1
ATOM 666 O O . GLN A 1 84 ? 11.730 -4.745 -11.829 1.00 86.25 84 GLN A O 1
ATOM 671 N N . GLY A 1 85 ? 11.988 -3.526 -9.965 1.00 91.25 85 GLY A N 1
ATOM 672 C CA . GLY A 1 85 ? 10.957 -4.187 -9.176 1.00 91.25 85 GLY A CA 1
ATOM 673 C C . GLY A 1 85 ? 10.216 -3.188 -8.302 1.00 91.25 85 GLY A C 1
ATOM 674 O O . GLY A 1 85 ? 10.190 -1.994 -8.569 1.00 91.25 85 GLY A O 1
ATOM 675 N N . LEU A 1 86 ? 9.596 -3.659 -7.232 1.00 93.31 86 LEU A N 1
ATOM 676 C CA . LEU A 1 86 ? 8.898 -2.786 -6.297 1.00 93.31 86 LEU A CA 1
ATOM 677 C C . LEU A 1 86 ? 9.210 -3.159 -4.862 1.00 93.31 86 LEU A C 1
ATOM 679 O O . LEU A 1 86 ? 9.625 -4.279 -4.560 1.00 93.31 86 LEU A O 1
ATOM 683 N N . VAL A 1 87 ? 8.957 -2.221 -3.962 1.00 94.19 87 VAL A N 1
ATOM 684 C CA . VAL A 1 87 ? 9.074 -2.433 -2.528 1.00 94.19 87 VAL A CA 1
ATOM 685 C C . VAL A 1 87 ? 7.724 -2.206 -1.876 1.00 94.19 87 VAL A C 1
ATOM 687 O O . VAL A 1 87 ? 7.141 -1.125 -1.952 1.00 94.19 87 VAL A O 1
ATOM 690 N N . HIS A 1 88 ? 7.252 -3.231 -1.174 1.00 93.88 88 HIS A N 1
ATOM 691 C CA . HIS A 1 88 ? 6.184 -3.099 -0.201 1.00 93.88 88 HIS A CA 1
ATOM 692 C C . HIS A 1 88 ? 6.785 -2.625 1.119 1.00 93.88 88 HIS A C 1
ATOM 694 O O . HIS A 1 88 ? 7.567 -3.342 1.749 1.00 93.88 88 HIS A O 1
ATOM 700 N N . GLU A 1 89 ? 6.417 -1.427 1.557 1.00 94.38 89 GLU A N 1
ATOM 701 C CA . GLU A 1 89 ? 6.814 -0.898 2.855 1.00 94.38 89 GLU A CA 1
ATOM 702 C C . GLU A 1 89 ? 5.603 -0.735 3.764 1.00 94.38 89 GLU A C 1
ATOM 704 O O . GLU A 1 89 ? 4.696 0.047 3.496 1.00 94.38 89 GLU A O 1
ATOM 709 N N . GLN A 1 90 ? 5.623 -1.458 4.875 1.00 94.31 90 GLN A N 1
ATOM 710 C CA . GLN A 1 90 ? 4.570 -1.488 5.877 1.00 94.31 90 GLN A CA 1
ATOM 711 C C . GLN A 1 90 ? 5.123 -0.964 7.197 1.00 94.31 90 GLN A C 1
ATOM 713 O O . GLN A 1 90 ? 6.152 -1.431 7.687 1.00 94.31 90 GLN A O 1
ATOM 718 N N . TYR A 1 91 ? 4.420 -0.024 7.806 1.00 93.44 91 TYR A N 1
ATOM 719 C CA . TYR A 1 91 ? 4.708 0.492 9.130 1.00 93.44 91 TYR A CA 1
ATOM 720 C C . TYR A 1 91 ? 3.501 0.288 10.035 1.00 93.44 91 TYR A C 1
ATOM 722 O O . TYR A 1 91 ? 2.428 0.837 9.790 1.00 93.44 91 TYR A O 1
ATOM 730 N N . ALA A 1 92 ? 3.698 -0.469 11.110 1.00 91.00 92 ALA A N 1
ATOM 731 C CA . ALA A 1 92 ? 2.732 -0.613 12.185 1.00 91.00 92 ALA A CA 1
ATOM 732 C C . ALA A 1 92 ? 3.094 0.352 13.319 1.00 91.00 92 ALA A C 1
ATOM 734 O O . ALA A 1 92 ? 4.104 0.169 14.010 1.00 91.00 92 ALA A O 1
ATOM 735 N N . ALA A 1 93 ? 2.249 1.363 13.539 1.00 88.00 93 ALA A N 1
ATOM 736 C CA . ALA A 1 93 ? 2.403 2.287 14.661 1.00 88.00 93 ALA A CA 1
ATOM 737 C C . ALA A 1 93 ? 2.309 1.536 15.999 1.00 88.00 93 ALA A C 1
ATOM 739 O O . ALA A 1 93 ? 3.076 1.790 16.932 1.00 88.00 93 ALA A O 1
ATOM 740 N N . HIS A 1 94 ? 1.421 0.538 16.072 1.00 80.00 94 HIS A N 1
ATOM 741 C CA . HIS A 1 94 ? 1.374 -0.385 17.196 1.00 80.00 94 HIS A CA 1
ATOM 742 C C . HIS A 1 94 ? 2.593 -1.319 17.163 1.00 80.00 94 HIS A C 1
ATOM 744 O O . HIS A 1 94 ? 2.756 -2.133 16.260 1.00 80.00 94 HIS A O 1
ATOM 750 N N . GLY A 1 95 ? 3.484 -1.174 18.144 1.00 78.44 95 GLY A N 1
ATOM 751 C CA . GLY A 1 95 ? 4.738 -1.929 18.214 1.00 78.44 95 GLY A CA 1
ATOM 752 C C . GLY A 1 95 ? 5.908 -1.313 17.441 1.00 78.44 95 GLY A C 1
ATOM 753 O O . GLY A 1 95 ? 7.008 -1.854 17.537 1.00 78.44 95 GLY A O 1
ATOM 754 N N . GLN A 1 96 ? 5.696 -0.191 16.736 1.00 85.25 96 GLN A N 1
ATOM 755 C CA . GLN A 1 96 ? 6.726 0.582 16.025 1.00 85.25 96 GLN A CA 1
ATOM 756 C C . GLN A 1 96 ? 7.598 -0.284 15.107 1.00 85.25 96 GLN A C 1
ATOM 758 O O . GLN A 1 96 ? 8.829 -0.238 15.157 1.00 85.25 96 GLN A O 1
ATOM 763 N N . ARG A 1 97 ? 6.953 -1.114 14.284 1.00 87.75 97 ARG A N 1
ATOM 764 C CA . ARG A 1 97 ? 7.646 -2.039 13.383 1.00 87.75 97 ARG A CA 1
ATOM 765 C C . ARG A 1 97 ? 7.512 -1.583 11.946 1.00 87.75 97 ARG A C 1
ATOM 767 O O . ARG A 1 97 ? 6.403 -1.373 11.467 1.00 87.75 97 ARG A O 1
ATOM 774 N N . THR A 1 98 ? 8.648 -1.517 11.266 1.00 91.56 98 THR A N 1
ATOM 775 C CA . THR A 1 98 ? 8.712 -1.337 9.818 1.00 91.56 98 THR A CA 1
ATOM 776 C C . THR A 1 98 ? 9.108 -2.653 9.172 1.00 91.56 98 THR A C 1
ATOM 778 O O . THR A 1 98 ? 10.052 -3.310 9.615 1.00 91.56 98 THR A O 1
ATOM 781 N N . ARG A 1 99 ? 8.408 -3.023 8.106 1.00 91.44 99 ARG A N 1
ATOM 782 C CA . ARG A 1 99 ? 8.719 -4.161 7.249 1.00 91.44 99 ARG A CA 1
ATOM 783 C C . ARG A 1 99 ? 8.849 -3.668 5.817 1.00 91.44 99 ARG A C 1
ATOM 785 O O . ARG A 1 99 ? 7.985 -2.946 5.333 1.00 91.44 99 ARG A O 1
ATOM 792 N N . ARG A 1 100 ? 9.940 -4.054 5.162 1.00 92.94 100 ARG A N 1
ATOM 793 C CA . ARG A 1 100 ? 10.198 -3.781 3.748 1.00 92.94 100 ARG A CA 1
ATOM 794 C C . ARG A 1 100 ? 10.402 -5.101 3.033 1.00 92.94 100 ARG A C 1
ATOM 796 O O . ARG A 1 100 ? 11.197 -5.920 3.493 1.00 92.94 100 ARG A O 1
ATOM 803 N N . LEU A 1 101 ? 9.683 -5.296 1.940 1.00 91.94 101 LEU A N 1
ATOM 804 C CA . LEU A 1 101 ? 9.764 -6.488 1.110 1.00 91.94 101 LEU A CA 1
ATOM 805 C C . LEU A 1 101 ? 9.943 -6.068 -0.342 1.00 91.94 101 LEU A C 1
ATOM 807 O O . LEU A 1 101 ? 9.067 -5.411 -0.898 1.00 91.94 101 LEU A O 1
ATOM 811 N N . GLY A 1 102 ? 11.064 -6.459 -0.941 1.00 92.19 102 GLY A N 1
ATOM 812 C CA . GLY A 1 102 ? 11.242 -6.360 -2.386 1.00 92.19 102 GLY A CA 1
ATOM 813 C C . GLY A 1 102 ? 10.415 -7.431 -3.093 1.00 92.19 102 GLY A C 1
ATOM 814 O O . GLY A 1 102 ? 10.389 -8.583 -2.653 1.00 92.19 102 GLY A O 1
ATOM 815 N N . ALA A 1 103 ? 9.748 -7.055 -4.176 1.00 91.00 103 ALA A N 1
ATOM 816 C CA . ALA A 1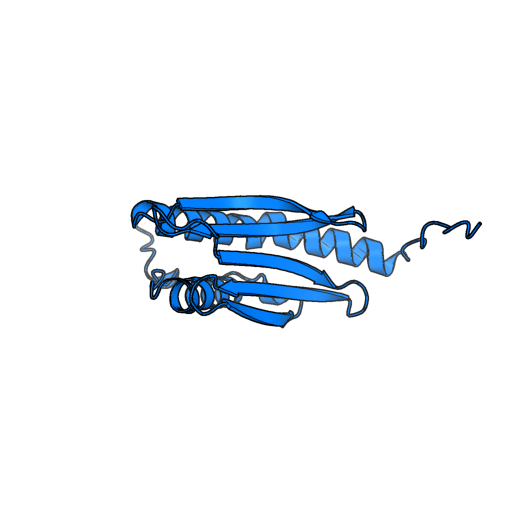 103 ? 8.940 -7.937 -5.000 1.00 91.00 103 ALA A CA 1
ATOM 817 C C . ALA A 1 103 ? 9.028 -7.541 -6.483 1.00 91.00 103 ALA A C 1
ATOM 819 O O . ALA A 1 103 ? 9.619 -6.526 -6.850 1.00 91.00 103 ALA A O 1
ATOM 820 N N . GLN A 1 104 ? 8.477 -8.392 -7.343 1.00 90.62 104 GLN A N 1
ATOM 821 C CA . GLN A 1 104 ? 8.373 -8.147 -8.783 1.00 90.62 104 GLN A CA 1
ATOM 822 C C . GLN A 1 104 ? 7.026 -7.493 -9.107 1.00 90.62 104 GLN A C 1
ATOM 824 O O . GLN A 1 104 ? 6.096 -7.597 -8.316 1.00 90.62 104 GLN A O 1
ATOM 829 N N . LEU A 1 105 ? 6.888 -6.867 -10.279 1.00 86.94 105 LEU A N 1
ATOM 830 C CA . LEU A 1 105 ? 5.637 -6.213 -10.705 1.00 86.94 105 LEU A CA 1
ATOM 831 C C . LEU A 1 105 ? 4.409 -7.137 -10.696 1.00 86.94 105 LEU A C 1
ATOM 833 O O . LEU A 1 105 ? 3.288 -6.671 -10.479 1.00 86.94 105 LEU A O 1
ATOM 837 N N . ASP A 1 106 ? 4.623 -8.437 -10.895 1.00 84.50 106 ASP A N 1
ATOM 838 C CA . ASP A 1 106 ? 3.577 -9.460 -10.837 1.00 84.50 106 ASP A CA 1
ATOM 839 C C . ASP A 1 106 ? 2.979 -9.606 -9.425 1.00 84.50 106 ASP A C 1
ATOM 841 O O . ASP A 1 106 ? 1.854 -10.065 -9.272 1.00 84.50 106 ASP A O 1
ATOM 845 N N . SER A 1 107 ? 3.664 -9.151 -8.366 1.00 84.88 107 SER A N 1
ATOM 846 C CA . SER A 1 107 ? 3.100 -9.152 -7.006 1.00 84.88 107 SER A CA 1
ATOM 847 C C . SER A 1 107 ? 1.974 -8.135 -6.809 1.00 84.88 107 SER A C 1
ATOM 849 O O . SER A 1 107 ? 1.305 -8.162 -5.778 1.00 84.88 107 SER A O 1
ATOM 851 N N . LEU A 1 108 ? 1.755 -7.240 -7.781 1.00 85.81 108 LEU A N 1
ATOM 852 C CA . LEU A 1 108 ? 0.582 -6.364 -7.830 1.00 85.81 108 LEU A CA 1
ATOM 853 C C . LEU A 1 108 ? -0.660 -7.075 -8.382 1.00 85.81 108 LEU A C 1
ATOM 855 O O . LEU A 1 108 ? -1.713 -6.444 -8.493 1.00 85.81 108 LEU A O 1
ATOM 859 N N . ASP A 1 109 ? -0.561 -8.356 -8.750 1.00 80.25 109 ASP A N 1
ATOM 860 C CA . ASP A 1 109 ? -1.736 -9.174 -9.027 1.00 80.25 109 ASP A CA 1
ATOM 861 C C . ASP A 1 109 ? -2.568 -9.386 -7.757 1.00 80.25 109 ASP A C 1
ATOM 863 O O . ASP A 1 109 ? -2.042 -9.535 -6.652 1.00 80.25 109 ASP A O 1
ATOM 867 N N . GLY A 1 110 ? -3.892 -9.376 -7.943 1.00 72.81 110 GLY A N 1
ATOM 868 C CA . GLY A 1 110 ? -4.871 -9.211 -6.866 1.00 72.81 110 GLY A CA 1
ATOM 869 C C . GLY A 1 110 ? -4.659 -10.136 -5.670 1.00 72.81 110 GLY A C 1
ATOM 870 O O . GLY A 1 110 ? -4.633 -9.649 -4.552 1.00 72.81 110 GLY A O 1
ATOM 871 N N . GLU A 1 111 ? -4.417 -11.434 -5.882 1.00 82.88 111 GLU A N 1
ATOM 872 C CA . GLU A 1 111 ? -4.273 -12.390 -4.771 1.00 82.88 111 GLU A CA 1
ATOM 873 C C . GLU A 1 111 ? -3.063 -12.087 -3.871 1.00 82.88 111 GLU A C 1
ATOM 875 O O . GLU A 1 111 ? -3.208 -12.013 -2.653 1.00 82.88 111 GLU A O 1
ATOM 880 N N . VAL A 1 112 ? -1.882 -11.842 -4.452 1.00 85.44 112 VAL A N 1
ATOM 881 C CA . VAL A 1 112 ? -0.661 -11.552 -3.676 1.00 85.44 112 VAL A CA 1
ATOM 882 C C . VAL A 1 112 ? -0.797 -10.218 -2.948 1.00 85.44 112 VAL A C 1
ATOM 884 O O . VAL A 1 112 ? -0.398 -10.082 -1.788 1.00 85.44 112 VAL A O 1
ATOM 887 N N . LEU A 1 113 ? -1.379 -9.224 -3.617 1.00 89.19 113 LEU A N 1
ATOM 888 C CA . LEU A 1 113 ? -1.587 -7.912 -3.029 1.00 89.19 113 LEU A CA 1
ATOM 889 C C . LEU A 1 113 ? -2.616 -7.940 -1.892 1.00 89.19 113 LEU A C 1
ATOM 891 O O . LEU A 1 113 ? -2.400 -7.310 -0.854 1.00 89.19 113 LEU A O 1
ATOM 895 N N . ASP A 1 114 ? -3.705 -8.686 -2.068 1.00 87.88 114 ASP A N 1
ATOM 896 C CA . ASP A 1 114 ? -4.751 -8.866 -1.064 1.00 87.88 114 ASP A CA 1
ATOM 897 C C . ASP A 1 114 ? -4.200 -9.581 0.178 1.00 87.88 114 ASP A C 1
ATOM 899 O O . ASP A 1 114 ? -4.480 -9.161 1.303 1.00 87.88 114 ASP A O 1
ATOM 903 N N . GLU A 1 115 ? -3.339 -10.589 0.002 1.00 87.88 115 GLU A N 1
ATOM 904 C CA . GLU A 1 115 ? -2.616 -11.234 1.104 1.00 87.88 115 GLU A CA 1
ATOM 905 C C . GLU A 1 115 ? -1.724 -10.241 1.865 1.00 87.88 115 GLU A C 1
ATOM 907 O O . GLU A 1 115 ? -1.746 -10.203 3.099 1.00 87.88 115 GLU A O 1
ATOM 912 N N . GLN A 1 116 ? -0.966 -9.395 1.155 1.00 90.88 116 GLN A N 1
ATOM 913 C CA . GLN A 1 116 ? -0.115 -8.384 1.791 1.00 90.88 116 GLN A CA 1
ATOM 914 C C . GLN A 1 116 ? -0.925 -7.320 2.540 1.00 90.88 116 GLN A C 1
ATOM 916 O O . GLN A 1 116 ? -0.525 -6.885 3.624 1.00 90.88 116 GLN A O 1
ATOM 921 N N . LEU A 1 117 ? -2.070 -6.905 1.994 1.00 91.06 117 LEU A N 1
ATOM 922 C CA . LEU A 1 117 ? -2.998 -6.000 2.668 1.00 91.06 117 LEU A CA 1
ATOM 923 C C . LEU A 1 117 ? -3.576 -6.655 3.926 1.00 91.06 117 LEU A C 1
ATOM 925 O O . LEU A 1 117 ? -3.553 -6.042 4.996 1.00 91.06 117 LEU A O 1
ATOM 929 N N . ALA A 1 118 ? -4.036 -7.903 3.836 1.00 89.94 118 ALA A N 1
ATOM 930 C CA . ALA A 1 118 ? -4.574 -8.638 4.976 1.00 89.94 118 ALA A CA 1
ATOM 931 C C . ALA A 1 118 ? -3.530 -8.788 6.091 1.00 89.94 118 ALA A C 1
ATOM 933 O O . ALA A 1 118 ? -3.825 -8.500 7.254 1.00 89.94 118 ALA A O 1
ATOM 934 N N . GLU A 1 119 ? -2.295 -9.151 5.737 1.00 89.94 119 GLU A N 1
ATOM 935 C CA . GLU A 1 119 ? -1.177 -9.246 6.674 1.00 89.94 119 GLU A CA 1
ATOM 936 C C . GLU A 1 119 ? -0.883 -7.890 7.336 1.00 89.94 119 GLU A C 1
ATOM 938 O O . GLU A 1 119 ? -0.721 -7.822 8.556 1.00 89.94 119 GLU A O 1
ATOM 943 N N . PHE A 1 120 ? -0.892 -6.789 6.576 1.00 91.81 120 PHE A N 1
ATOM 944 C CA . PHE A 1 120 ? -0.717 -5.445 7.130 1.00 91.81 120 PHE A CA 1
ATOM 945 C C . PHE A 1 120 ? -1.794 -5.101 8.169 1.00 91.81 120 PHE A C 1
ATOM 947 O O . PHE A 1 120 ? -1.458 -4.698 9.285 1.00 91.81 120 PHE A O 1
ATOM 954 N N . PHE A 1 121 ? -3.080 -5.274 7.845 1.00 90.62 121 PHE A N 1
ATOM 955 C CA . PHE A 1 121 ? -4.167 -4.956 8.779 1.00 90.62 121 PHE A CA 1
ATOM 956 C C . PHE A 1 121 ? -4.164 -5.870 10.010 1.00 90.62 121 PHE A C 1
ATOM 958 O O . PHE A 1 121 ? -4.444 -5.410 11.126 1.00 90.62 121 PHE A O 1
ATOM 965 N N . GLN A 1 122 ? -3.776 -7.134 9.839 1.00 89.69 122 GLN A N 1
ATOM 966 C CA . GLN A 1 122 ? -3.626 -8.070 10.944 1.00 89.69 122 GLN A CA 1
ATOM 967 C C . GLN A 1 122 ? -2.478 -7.653 11.869 1.00 89.69 122 GLN A C 1
ATOM 969 O O . GLN A 1 122 ? -2.656 -7.610 13.086 1.00 89.69 122 GLN A O 1
ATOM 974 N N . LEU A 1 123 ? -1.318 -7.297 11.317 1.00 87.12 123 LEU A N 1
ATOM 975 C CA . LEU A 1 123 ? -0.154 -6.876 12.098 1.00 87.12 123 LEU A CA 1
ATOM 976 C C . LEU A 1 123 ? -0.367 -5.522 12.784 1.00 87.12 123 LEU A C 1
ATOM 978 O O . LEU A 1 123 ? 0.007 -5.356 13.944 1.00 87.12 123 LEU A O 1
ATOM 982 N N . ALA A 1 124 ? -0.953 -4.552 12.081 1.00 87.56 124 ALA A N 1
ATOM 983 C CA . ALA A 1 124 ? -1.087 -3.184 12.570 1.00 87.56 124 ALA A CA 1
ATOM 984 C C . ALA A 1 124 ? -2.282 -2.987 13.516 1.00 87.56 124 ALA A C 1
ATOM 986 O O . ALA A 1 124 ? -2.215 -2.128 14.398 1.00 87.56 124 ALA A O 1
ATOM 987 N N . PHE A 1 125 ? -3.361 -3.762 13.347 1.00 88.31 125 PHE A N 1
ATOM 988 C CA . PHE A 1 125 ? -4.626 -3.549 14.063 1.00 88.31 125 PHE A CA 1
ATOM 989 C C . PHE A 1 125 ? -5.261 -4.827 14.625 1.00 88.31 125 PHE A C 1
ATOM 991 O O . PHE A 1 125 ? -6.308 -4.741 15.263 1.00 88.31 125 PHE A O 1
ATOM 998 N N . GLY A 1 126 ? -4.676 -6.009 14.393 1.00 85.00 126 GLY A N 1
ATOM 999 C CA . GLY A 1 126 ? -5.315 -7.284 14.737 1.00 85.00 126 GLY A CA 1
ATOM 1000 C C . GLY A 1 126 ? -6.590 -7.553 13.930 1.00 85.00 126 GLY A C 1
ATOM 1001 O O . GLY A 1 126 ? -7.447 -8.311 14.379 1.00 85.00 126 GLY A O 1
ATOM 1002 N N . MET A 1 127 ? -6.749 -6.898 12.774 1.00 83.94 127 MET A N 1
ATOM 1003 C CA . MET A 1 127 ? -7.940 -6.984 11.932 1.00 83.94 127 MET A CA 1
ATOM 1004 C C . MET A 1 127 ? -7.731 -7.990 10.802 1.00 83.94 127 MET A C 1
ATOM 1006 O O . MET A 1 127 ? -6.730 -7.934 10.098 1.00 83.94 127 MET A O 1
ATOM 1010 N N . HIS A 1 128 ? -8.714 -8.859 10.589 1.00 82.56 128 HIS A N 1
ATOM 1011 C CA . HIS A 1 128 ? -8.770 -9.714 9.408 1.00 82.56 128 HIS A CA 1
ATOM 1012 C C . HIS A 1 128 ? -9.583 -9.016 8.316 1.00 82.56 128 HIS A C 1
ATOM 1014 O O . HIS A 1 128 ? -10.749 -8.676 8.546 1.00 82.56 128 HIS A O 1
ATOM 1020 N N . LEU A 1 129 ? -8.968 -8.789 7.153 1.00 77.69 129 LEU A N 1
ATOM 1021 C CA . LEU A 1 129 ? -9.719 -8.489 5.936 1.00 77.69 129 LEU A CA 1
ATOM 1022 C C . LEU A 1 129 ? -10.483 -9.752 5.514 1.00 77.69 129 LEU A C 1
ATOM 1024 O O . LEU A 1 129 ? -9.959 -10.856 5.660 1.00 77.69 129 LEU A O 1
ATOM 1028 N N . ASP A 1 130 ? -11.724 -9.610 5.041 1.00 67.25 130 ASP A N 1
ATOM 1029 C CA . ASP A 1 130 ? -12.403 -10.729 4.381 1.00 67.25 130 ASP A CA 1
ATOM 1030 C C . ASP A 1 130 ? -11.612 -11.061 3.119 1.00 67.25 130 ASP A C 1
ATOM 1032 O O . ASP A 1 130 ? -11.294 -10.166 2.332 1.00 67.25 130 ASP A O 1
ATOM 1036 N N . GLU A 1 131 ? -11.299 -12.341 2.928 1.00 55.09 131 GLU A N 1
ATOM 1037 C CA . GLU A 1 131 ? -10.643 -12.793 1.709 1.00 55.09 131 GLU A CA 1
ATOM 1038 C C . GLU A 1 131 ? -11.509 -12.403 0.495 1.00 55.09 131 GLU A C 1
ATOM 1040 O O . GLU A 1 131 ? -12.735 -12.596 0.518 1.00 55.09 131 GLU A O 1
ATOM 1045 N N . PRO A 1 132 ? -10.909 -11.899 -0.598 1.00 53.94 132 PRO A N 1
ATOM 1046 C CA . PRO A 1 132 ? -11.635 -11.504 -1.809 1.00 53.94 132 PRO A CA 1
ATOM 1047 C C . PRO A 1 132 ? -12.487 -12.650 -2.389 1.00 53.94 132 PRO A C 1
ATOM 1049 O O . PRO A 1 132 ? -13.473 -12.393 -3.080 1.00 53.94 132 PRO A O 1
ATOM 1052 N N . GLY A 1 133 ? -12.187 -13.909 -2.042 1.00 45.28 133 GLY A N 1
ATOM 1053 C CA . GLY A 1 133 ? -12.968 -15.102 -2.385 1.00 45.28 133 GLY A CA 1
ATOM 1054 C C . GLY A 1 133 ? -14.335 -15.234 -1.693 1.00 45.28 133 GLY A C 1
ATOM 1055 O O . GLY A 1 133 ? -15.144 -16.060 -2.118 1.00 45.28 133 GLY A O 1
ATOM 1056 N N . HIS A 1 134 ? -14.650 -14.420 -0.675 1.00 43.38 134 HIS A N 1
ATOM 1057 C CA . HIS A 1 134 ? -16.000 -14.352 -0.095 1.00 43.38 134 HIS A CA 1
ATOM 1058 C C . HIS A 1 134 ? -16.903 -13.314 -0.776 1.00 43.38 134 HIS A C 1
ATOM 1060 O O . HIS A 1 134 ? -18.091 -13.206 -0.438 1.00 43.38 134 HIS A O 1
ATOM 1066 N N . ARG A 1 135 ? -16.399 -12.600 -1.799 1.00 50.06 135 ARG A N 1
ATOM 1067 C CA . ARG A 1 135 ? -17.263 -11.900 -2.754 1.00 50.06 135 ARG A CA 1
ATOM 1068 C C . ARG A 1 135 ? -18.037 -12.934 -3.548 1.00 50.06 135 ARG A C 1
ATOM 1070 O O . ARG A 1 135 ? -17.663 -13.351 -4.640 1.00 50.06 135 ARG A O 1
ATOM 1077 N N . ARG A 1 136 ? -19.187 -13.314 -2.998 1.00 41.72 136 ARG A N 1
ATOM 1078 C CA . ARG A 1 136 ? -20.270 -13.844 -3.806 1.00 41.72 136 ARG A CA 1
ATOM 1079 C C . ARG A 1 136 ? -20.465 -12.890 -4.979 1.00 41.72 136 ARG A C 1
ATOM 1081 O O . ARG A 1 136 ? -20.903 -11.756 -4.798 1.00 41.72 136 ARG A O 1
ATOM 1088 N N . VAL A 1 137 ? -20.199 -13.394 -6.174 1.00 45.53 137 VAL A N 1
ATOM 1089 C CA . VAL A 1 137 ? -20.992 -13.076 -7.356 1.00 45.53 137 VAL A CA 1
ATOM 1090 C C . VAL A 1 137 ? -22.462 -13.320 -6.998 1.00 45.53 137 VAL A C 1
ATOM 1092 O O . VAL A 1 137 ? -22.997 -14.413 -7.146 1.00 45.53 137 VAL A O 1
ATOM 1095 N N . SER A 1 138 ? -23.098 -12.307 -6.414 1.00 46.75 138 SER A N 1
ATOM 1096 C CA . SER A 1 138 ? -24.548 -12.176 -6.377 1.00 46.75 138 SER A CA 1
ATOM 1097 C C . SER A 1 138 ? -24.929 -11.244 -7.520 1.00 46.75 138 SER A C 1
ATOM 1099 O O . SER A 1 138 ? -24.725 -10.036 -7.427 1.00 46.75 138 SER A O 1
ATOM 1101 N N . GLY A 1 139 ? -25.492 -11.834 -8.576 1.00 43.38 139 GLY A N 1
ATOM 1102 C CA . GLY A 1 139 ? -25.993 -11.167 -9.783 1.00 43.38 139 GLY A CA 1
ATOM 1103 C C . GLY A 1 139 ? -25.039 -11.394 -10.959 1.00 43.38 139 GLY A C 1
ATOM 1104 O O . GLY A 1 139 ? -23.881 -11.010 -10.866 1.00 43.38 139 GLY A O 1
ATOM 1105 N N . PHE A 1 140 ? -25.415 -12.033 -12.066 1.00 45.38 140 PHE A N 1
ATOM 1106 C CA . PHE A 1 140 ? -26.726 -12.307 -12.670 1.00 45.38 140 PHE A CA 1
ATOM 1107 C C . PHE A 1 140 ? -26.730 -13.675 -13.361 1.00 45.38 140 PHE A C 1
ATOM 1109 O O . PHE A 1 140 ? -25.649 -14.088 -13.835 1.00 45.38 140 PHE A O 1
#

pLDDT: mean 83.3, std 14.73, range [41.66, 95.94]

Secondary structure (DSSP, 8-state):
----------HHHHHHHHHHHHHIIIIIHHHHHHHHHHHHHTTEEEEEEEEE-TTS-EEEEEEEEETT-SS-EEEEEEEETTTTEEEEEEEETTTTEEEEEEE-GGGGSHHHHHHHHHHHHHHHHSPPPPPGGG------

Foldseek 3Di:
DDPPDQPPDDPVLVVLLVLLVVLCVPQVVVLLVVLQVQLVVVQKNKDWDWDADPSRGTKIKIWIDHPPDPDTWMWMWGQDSVVSWIWIWTAAPVVGDIDIDTDHSCCSHHQNSNVVSQVRCCVRPVDGDDRPVPPPPPDD

Sequence (140 aa):
MYDSAPRASGPAEEDFLFTFETHVLQKALPAFEEASRFARDRGLDCQVELLVDEDDHLQLCLFARLGGSQQPSFYRIVADTELQGLVHEQYAAHGQRTRRLGAQLDSLDGEVLDEQLAEFFQLAFGMHLDEPGHRRVSGF